Protein AF-A0A519KKT9-F1 (afdb_monomer)

Mean predicted aligned error: 4.24 Å

Structure (mmCIF, N/CA/C/O backbone):
data_AF-A0A519KKT9-F1
#
_entry.id   AF-A0A519KKT9-F1
#
loop_
_atom_site.group_PDB
_atom_site.id
_atom_site.type_symbol
_atom_site.label_atom_id
_atom_site.label_alt_id
_atom_site.label_comp_id
_atom_site.label_asym_id
_atom_site.label_entity_id
_atom_site.label_seq_id
_atom_site.pdbx_PDB_ins_code
_atom_site.Cartn_x
_atom_site.Cartn_y
_atom_site.Cartn_z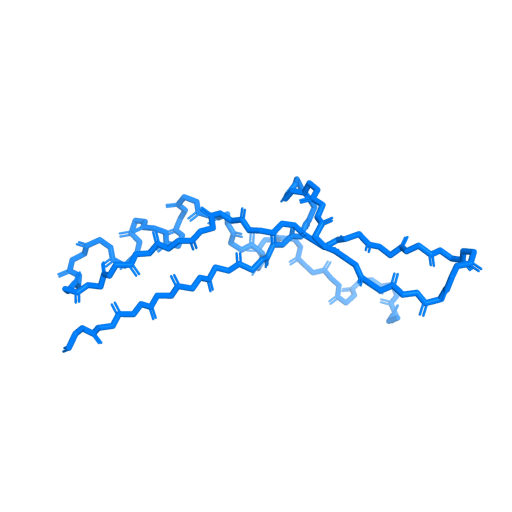
_atom_site.occupancy
_atom_site.B_iso_or_equiv
_atom_site.auth_seq_id
_atom_site.auth_comp_id
_atom_site.auth_asym_id
_atom_site.auth_atom_id
_atom_site.pdbx_PDB_model_num
ATOM 1 N N . VAL A 1 1 ? 2.860 12.461 -15.298 1.00 63.53 1 VAL A N 1
ATOM 2 C CA . VAL A 1 1 ? 2.769 13.638 -14.398 1.00 63.53 1 VAL A CA 1
ATOM 3 C C . VAL A 1 1 ? 4.097 14.386 -14.496 1.00 63.53 1 VAL A C 1
ATOM 5 O O . VAL A 1 1 ? 5.097 13.693 -14.679 1.00 63.53 1 VAL A O 1
ATOM 8 N N . PRO A 1 2 ? 4.138 15.730 -14.514 1.00 70.88 2 PRO A N 1
ATOM 9 C CA . PRO A 1 2 ? 5.392 16.476 -14.648 1.00 70.88 2 PRO A CA 1
ATOM 10 C C . PRO A 1 2 ? 6.447 16.054 -13.614 1.00 70.88 2 PRO A C 1
ATOM 12 O O . PRO A 1 2 ? 6.113 15.619 -12.514 1.00 70.88 2 PRO A O 1
ATOM 15 N N . ALA A 1 3 ? 7.730 16.167 -13.957 1.00 69.62 3 ALA A N 1
ATOM 16 C CA . ALA A 1 3 ? 8.799 15.896 -12.999 1.00 69.62 3 ALA A CA 1
ATOM 17 C C . ALA A 1 3 ? 8.648 16.812 -11.767 1.00 69.62 3 ALA A C 1
ATOM 19 O O . ALA A 1 3 ? 8.421 18.011 -11.916 1.00 69.62 3 ALA A O 1
ATOM 20 N N . GLY A 1 4 ? 8.750 16.242 -10.563 1.00 76.75 4 GLY A N 1
ATOM 21 C CA . GLY A 1 4 ? 8.608 16.974 -9.298 1.00 76.75 4 GLY A CA 1
ATOM 22 C C . GLY A 1 4 ? 7.195 17.029 -8.706 1.00 76.75 4 GLY A C 1
ATOM 23 O O . GLY A 1 4 ? 7.024 17.602 -7.639 1.00 76.75 4 GLY A O 1
ATOM 24 N N . THR A 1 5 ? 6.182 16.417 -9.332 1.00 79.56 5 THR A N 1
ATOM 25 C CA . THR A 1 5 ? 4.822 16.367 -8.751 1.00 79.56 5 THR A CA 1
ATOM 26 C C . THR A 1 5 ? 4.603 15.232 -7.750 1.00 79.56 5 THR A C 1
ATOM 28 O O . THR A 1 5 ? 3.510 15.118 -7.208 1.00 79.56 5 THR A O 1
ATOM 31 N N . HIS A 1 6 ? 5.598 14.369 -7.535 1.00 78.50 6 HIS A N 1
ATOM 32 C CA . HIS A 1 6 ? 5.541 13.304 -6.534 1.00 78.50 6 HIS A CA 1
ATOM 33 C C . HIS A 1 6 ? 6.490 13.656 -5.390 1.00 78.50 6 HIS A C 1
ATOM 35 O O . HIS A 1 6 ? 7.709 13.602 -5.555 1.00 78.50 6 HIS A O 1
ATOM 41 N N . ASP A 1 7 ? 5.918 14.029 -4.249 1.00 83.75 7 ASP A N 1
ATOM 42 C CA . ASP A 1 7 ? 6.637 14.189 -2.989 1.00 83.75 7 ASP A CA 1
ATOM 43 C C . ASP A 1 7 ? 6.468 12.911 -2.164 1.00 83.75 7 ASP A C 1
ATOM 45 O O . ASP A 1 7 ? 5.395 12.640 -1.625 1.00 83.75 7 ASP A O 1
ATOM 49 N N . TRP A 1 8 ? 7.533 12.112 -2.077 1.00 79.00 8 TRP A N 1
ATOM 50 C CA . TRP A 1 8 ? 7.525 10.852 -1.329 1.00 79.00 8 TRP A CA 1
ATOM 51 C C . TRP A 1 8 ? 7.274 11.044 0.169 1.00 79.00 8 TRP A C 1
ATOM 53 O O . TRP A 1 8 ? 6.800 10.116 0.814 1.00 79.00 8 TRP A O 1
ATOM 63 N N . ASN A 1 9 ? 7.521 12.234 0.727 1.00 83.62 9 ASN A N 1
ATOM 64 C CA . ASN A 1 9 ? 7.234 12.502 2.140 1.00 83.62 9 ASN A CA 1
ATOM 65 C C . ASN A 1 9 ? 5.729 12.573 2.432 1.00 83.62 9 ASN A C 1
ATOM 67 O O . ASN A 1 9 ? 5.326 12.505 3.589 1.00 83.62 9 ASN A O 1
ATOM 71 N N . GLN A 1 10 ? 4.897 12.716 1.398 1.00 83.44 10 GLN A N 1
ATOM 72 C CA . GLN A 1 10 ? 3.439 12.697 1.519 1.00 83.44 10 GLN A CA 1
ATOM 73 C C . GLN A 1 10 ? 2.868 11.280 1.369 1.00 83.44 10 GLN A C 1
ATOM 75 O O . GLN A 1 10 ? 1.660 11.085 1.500 1.00 83.44 10 GLN A O 1
ATOM 80 N N . PHE A 1 11 ? 3.720 10.285 1.102 1.00 88.94 11 PHE A N 1
ATOM 81 C CA . PHE A 1 11 ? 3.324 8.891 0.998 1.00 88.94 11 PHE A CA 1
ATOM 82 C C . PHE A 1 11 ? 3.513 8.197 2.348 1.00 88.94 11 PHE A C 1
ATOM 84 O O . PHE A 1 11 ? 4.614 7.772 2.696 1.00 88.94 11 PHE A O 1
ATOM 91 N N . LEU A 1 12 ? 2.428 8.109 3.121 1.00 93.38 12 LEU A N 1
ATOM 92 C CA . LEU A 1 12 ? 2.429 7.393 4.397 1.00 93.38 12 LEU A CA 1
ATOM 93 C C . LEU A 1 12 ? 2.845 5.934 4.189 1.00 93.38 12 LEU A C 1
ATOM 95 O O . LEU A 1 12 ? 2.568 5.333 3.151 1.00 93.38 12 LEU A O 1
ATOM 99 N N . LYS A 1 13 ? 3.490 5.338 5.184 1.00 94.25 13 LYS A N 1
ATOM 100 C CA . LYS A 1 13 ? 3.739 3.897 5.240 1.00 94.25 13 LYS A CA 1
ATOM 101 C C . LYS A 1 13 ? 2.506 3.178 5.794 1.00 94.25 13 LYS A C 1
ATOM 103 O O . LYS A 1 13 ? 1.807 3.740 6.641 1.00 94.25 13 LYS A O 1
ATOM 108 N N . PRO A 1 14 ? 2.269 1.908 5.419 1.00 96.44 14 PRO A N 1
ATOM 109 C CA . PRO A 1 14 ? 1.152 1.132 5.957 1.00 96.44 14 PRO A CA 1
ATOM 110 C C . PRO A 1 14 ? 1.105 1.107 7.492 1.00 96.44 14 PRO A C 1
ATOM 112 O O . PRO A 1 14 ? 0.036 1.256 8.079 1.00 96.44 14 PRO A O 1
ATOM 115 N N . ASP A 1 15 ? 2.257 0.982 8.156 1.00 96.44 15 ASP A N 1
ATOM 116 C CA . ASP A 1 15 ? 2.325 0.951 9.623 1.00 96.44 15 ASP A CA 1
ATOM 117 C C . ASP A 1 15 ? 1.986 2.298 10.273 1.00 96.44 15 ASP A C 1
ATOM 119 O O . ASP A 1 15 ? 1.406 2.323 11.358 1.00 96.44 15 ASP A O 1
ATOM 123 N N . GLU A 1 16 ? 2.272 3.417 9.601 1.00 97.06 16 GLU A N 1
ATOM 124 C CA . GLU A 1 16 ? 1.862 4.746 10.069 1.00 97.06 16 GLU A CA 1
ATOM 125 C C . GLU A 1 16 ? 0.339 4.872 10.014 1.00 97.06 16 GLU A C 1
ATOM 127 O O . GLU A 1 16 ? -0.283 5.296 10.986 1.00 97.06 16 GLU A O 1
ATOM 132 N N . ILE A 1 17 ? -0.282 4.400 8.928 1.00 96.75 17 ILE A N 1
ATOM 133 C CA . ILE A 1 17 ? -1.743 4.360 8.798 1.00 96.75 17 ILE A CA 1
ATOM 134 C C . ILE A 1 17 ? -2.359 3.466 9.882 1.00 96.75 17 ILE A C 1
ATOM 136 O O . ILE A 1 17 ? -3.330 3.865 10.525 1.00 96.75 17 ILE A O 1
ATOM 140 N N . ARG A 1 18 ? -1.790 2.279 10.141 1.00 97.38 18 ARG A N 1
ATOM 141 C CA . ARG A 1 18 ? -2.264 1.398 11.225 1.00 97.38 18 ARG A CA 1
ATOM 142 C C . ARG A 1 18 ? -2.184 2.079 12.582 1.00 97.38 18 ARG A C 1
ATOM 144 O O . ARG A 1 18 ? -3.142 2.006 13.342 1.00 97.38 18 ARG A O 1
ATOM 151 N N . ALA A 1 19 ? -1.068 2.740 12.879 1.00 97.88 19 ALA A N 1
ATOM 152 C CA . ALA A 1 19 ? -0.889 3.453 14.137 1.00 97.88 19 ALA A CA 1
ATOM 153 C C . ALA A 1 19 ? -1.910 4.591 14.294 1.00 97.88 19 ALA A C 1
ATOM 155 O O . ALA A 1 19 ? -2.467 4.763 15.375 1.00 97.88 19 ALA A O 1
ATOM 156 N N . MET A 1 20 ? -2.207 5.322 13.214 1.00 97.25 20 MET A N 1
ATOM 157 C CA . MET A 1 20 ? -3.230 6.374 13.208 1.00 97.25 20 MET A CA 1
ATOM 158 C C . MET A 1 20 ? -4.644 5.827 13.446 1.00 97.25 20 MET A C 1
ATOM 160 O O . MET A 1 20 ? -5.441 6.487 14.107 1.00 97.25 20 MET A O 1
ATOM 164 N N . LEU A 1 21 ? -4.961 4.635 12.928 1.00 97.00 21 LEU A N 1
ATOM 165 C CA . LEU A 1 21 ? -6.283 4.008 13.062 1.00 97.00 21 LEU A CA 1
ATOM 166 C C . LEU A 1 21 ? -6.448 3.166 14.337 1.00 97.00 21 LEU A C 1
ATOM 168 O O . LEU A 1 21 ? -7.576 2.838 14.691 1.00 9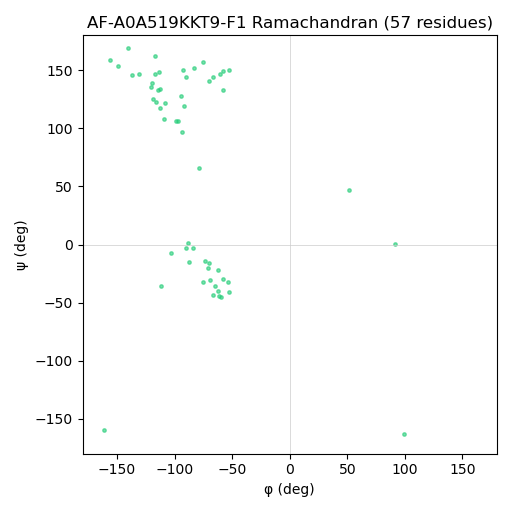7.00 21 LEU A O 1
ATOM 172 N N . ALA A 1 22 ? -5.362 2.822 15.034 1.00 97.00 22 ALA A N 1
ATOM 173 C CA . ALA A 1 22 ? -5.377 1.946 16.209 1.00 97.00 22 ALA A CA 1
ATOM 174 C C . ALA A 1 22 ? -6.351 2.349 17.343 1.00 97.00 22 ALA A C 1
ATOM 176 O O . ALA A 1 22 ? -6.856 1.446 18.012 1.00 97.00 22 ALA A O 1
ATOM 177 N N . PRO A 1 23 ? -6.637 3.644 17.601 1.00 97.75 23 PRO A N 1
ATOM 178 C CA . PRO A 1 23 ? -7.613 4.039 18.623 1.00 97.75 23 PRO A CA 1
ATOM 179 C C . PRO A 1 23 ? -9.082 3.805 18.232 1.00 97.75 23 PRO A C 1
ATOM 181 O O . PRO A 1 23 ? -9.959 3.885 19.090 1.00 97.75 23 PRO A O 1
ATOM 184 N N . GLU A 1 24 ? -9.368 3.554 16.954 1.00 97.75 24 GLU A N 1
ATOM 185 C CA . GLU A 1 24 ? -10.725 3.402 16.434 1.00 97.75 24 GLU A CA 1
ATOM 186 C C . GLU A 1 24 ? -11.176 1.933 16.441 1.00 97.75 24 GLU A C 1
ATOM 188 O O . GLU A 1 24 ? -10.358 1.034 16.240 1.00 97.75 24 GLU A O 1
ATOM 193 N N . PRO A 1 25 ? -12.484 1.644 16.590 1.00 96.88 25 PRO A N 1
ATOM 194 C CA . PRO A 1 25 ? -13.011 0.285 16.483 1.00 96.88 25 PRO A CA 1
ATOM 195 C C . PRO A 1 25 ? -13.147 -0.111 15.003 1.00 96.88 25 PRO A C 1
ATOM 197 O O . PRO A 1 25 ? -14.249 -0.249 14.472 1.00 96.88 25 PRO A O 1
ATOM 200 N N . LEU A 1 26 ? -12.009 -0.217 14.319 1.00 97.44 26 LEU A N 1
ATOM 201 C CA . LEU A 1 26 ? -11.901 -0.593 12.914 1.00 97.44 26 LEU A CA 1
ATOM 202 C C . LEU A 1 26 ? -11.071 -1.866 12.770 1.00 97.44 26 LEU A C 1
ATOM 204 O O . LEU A 1 26 ? -10.005 -2.001 13.369 1.00 97.44 26 LEU A O 1
ATOM 208 N N . THR A 1 27 ? -11.511 -2.761 11.892 1.00 97.56 27 THR A N 1
ATOM 209 C CA . THR A 1 27 ? -10.692 -3.883 11.430 1.00 97.56 27 THR A CA 1
ATOM 210 C C . THR A 1 27 ? -9.948 -3.456 10.170 1.00 97.56 27 THR A C 1
ATOM 212 O O . THR A 1 27 ? -10.575 -3.105 9.172 1.00 97.56 27 THR A O 1
ATOM 215 N N . VAL A 1 28 ? -8.611 -3.475 10.204 1.00 97.31 28 VAL A N 1
ATOM 216 C CA . VAL A 1 28 ? -7.758 -3.025 9.089 1.00 97.31 28 VAL A CA 1
ATOM 217 C C . VAL A 1 28 ? -7.071 -4.210 8.405 1.00 97.31 28 VAL A C 1
ATOM 219 O O . VAL A 1 28 ? -6.284 -4.925 9.027 1.00 97.31 28 VAL A O 1
ATOM 222 N N . THR A 1 29 ? -7.303 -4.377 7.102 1.00 97.00 29 THR A N 1
ATOM 223 C CA . THR A 1 29 ? -6.696 -5.411 6.242 1.00 97.00 29 THR A CA 1
ATOM 224 C C . THR A 1 29 ? -5.827 -4.799 5.132 1.00 97.00 29 THR A C 1
ATOM 226 O O . THR A 1 29 ? -5.918 -3.602 4.845 1.00 97.00 29 THR A O 1
ATOM 229 N N . GLY A 1 30 ? -4.950 -5.611 4.532 1.00 95.31 30 GLY A N 1
ATOM 230 C CA . GLY A 1 30 ? -3.867 -5.173 3.636 1.00 95.31 30 GLY A CA 1
ATOM 231 C C . GLY A 1 30 ? -2.517 -5.097 4.368 1.00 95.31 30 GLY A C 1
ATOM 232 O O . GLY A 1 30 ? -2.418 -5.661 5.462 1.00 95.31 30 GLY A O 1
ATOM 233 N N . PRO A 1 31 ? -1.495 -4.399 3.834 1.00 97.19 31 PRO A N 1
ATOM 234 C CA . PRO A 1 31 ? -1.498 -3.717 2.541 1.00 97.19 31 PRO A CA 1
ATOM 235 C C . PRO A 1 31 ? -1.586 -4.706 1.372 1.00 97.19 31 PRO A C 1
ATOM 237 O O . PRO A 1 31 ? -1.011 -5.787 1.426 1.00 97.19 31 PRO A O 1
ATOM 240 N N . PHE A 1 32 ? -2.295 -4.315 0.318 1.00 97.81 32 PHE A N 1
ATOM 241 C CA . PHE A 1 32 ? -2.367 -5.051 -0.943 1.00 97.81 32 PHE A CA 1
ATOM 242 C C . PHE A 1 32 ? -1.687 -4.227 -2.025 1.00 97.81 32 PHE A C 1
ATOM 244 O O . PHE A 1 32 ? -2.132 -3.114 -2.309 1.00 97.81 32 PHE A O 1
ATOM 251 N N . GLY A 1 33 ? -0.607 -4.737 -2.606 1.00 97.50 33 GLY A N 1
ATOM 252 C CA . GLY A 1 33 ? 0.074 -4.056 -3.696 1.00 97.50 33 GLY A CA 1
ATOM 253 C C . GLY A 1 33 ? -0.677 -4.167 -5.013 1.00 97.50 33 GLY A C 1
ATOM 254 O O . GLY A 1 33 ? -1.456 -5.099 -5.218 1.00 97.50 33 GLY A O 1
ATOM 255 N N . LEU A 1 34 ? -0.422 -3.239 -5.933 1.00 97.31 34 LEU A N 1
ATOM 256 C CA . LEU A 1 34 ? 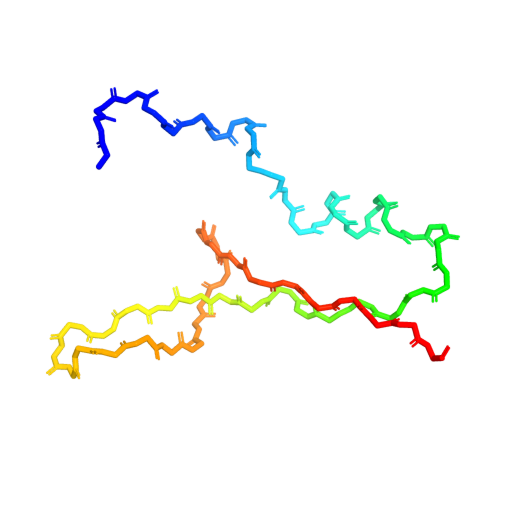-0.877 -3.340 -7.314 1.00 97.31 34 LEU A CA 1
ATOM 257 C C . LEU A 1 34 ? 0.294 -3.481 -8.276 1.00 97.31 34 LEU A C 1
ATOM 259 O O . LEU A 1 34 ? 1.241 -2.690 -8.266 1.00 97.31 34 LEU A O 1
ATOM 263 N N . ALA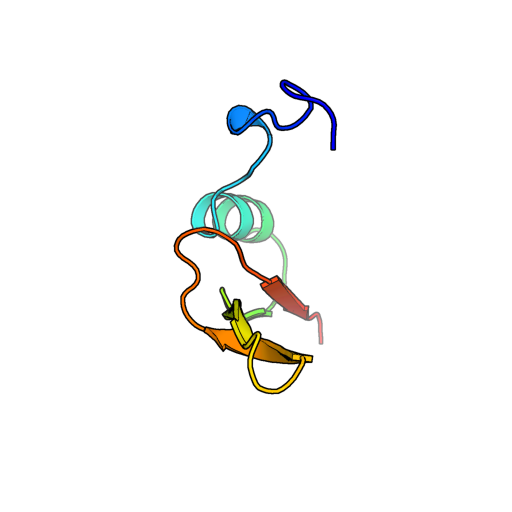 A 1 35 ? 0.157 -4.443 -9.184 1.00 97.00 35 ALA A N 1
ATOM 264 C CA . ALA A 1 35 ? 1.057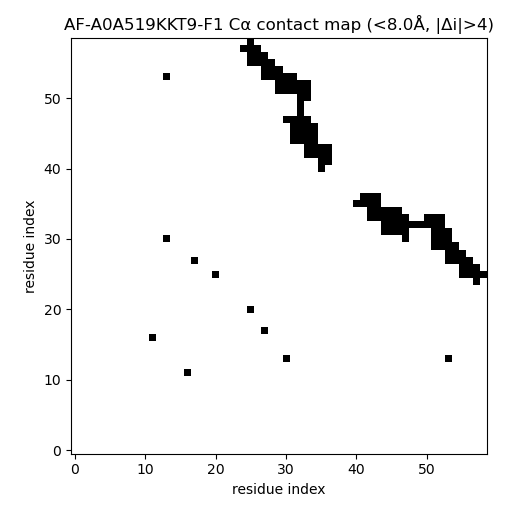 -4.648 -10.302 1.00 97.00 35 ALA A CA 1
ATOM 265 C C . ALA A 1 35 ? 0.293 -4.528 -11.625 1.00 97.00 35 ALA A C 1
ATOM 267 O O . ALA A 1 35 ? -0.802 -5.072 -11.790 1.00 97.00 35 ALA A O 1
ATOM 268 N N . PHE A 1 36 ? 0.884 -3.817 -12.583 1.00 96.44 36 PHE A N 1
ATOM 269 C CA . PHE A 1 36 ? 0.368 -3.732 -13.944 1.00 96.44 36 PHE A CA 1
ATOM 270 C C . PHE A 1 36 ? 1.044 -4.778 -14.829 1.00 96.44 36 PHE A C 1
ATOM 272 O O . PHE A 1 36 ? 2.272 -4.833 -14.908 1.00 96.44 36 PHE A O 1
ATOM 279 N N . ASN A 1 37 ? 0.244 -5.582 -15.527 1.00 97.25 37 ASN A N 1
ATOM 280 C CA . ASN A 1 37 ? 0.718 -6.511 -16.541 1.00 97.25 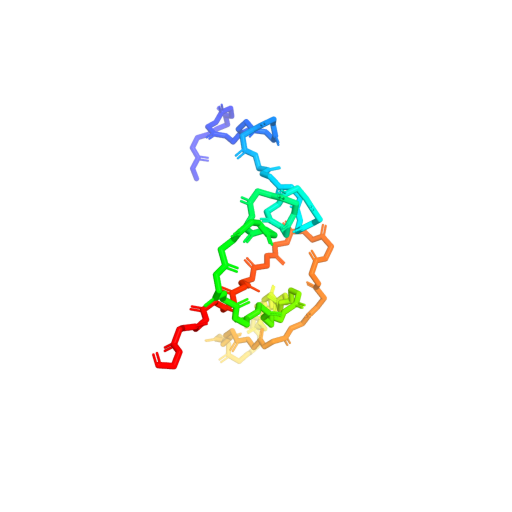37 ASN A CA 1
ATOM 281 C C . ASN A 1 37 ? 0.534 -5.896 -17.944 1.00 97.25 37 ASN A C 1
ATOM 283 O O . ASN A 1 37 ? -0.596 -5.877 -18.448 1.00 97.25 37 ASN A O 1
ATOM 287 N N . PRO A 1 38 ? 1.622 -5.455 -18.608 1.00 97.31 38 PRO A N 1
ATOM 288 C CA . PRO A 1 38 ? 1.549 -4.786 -19.907 1.00 97.31 38 PRO A CA 1
ATOM 289 C C . PRO A 1 38 ? 1.172 -5.721 -21.060 1.00 97.31 38 PRO A C 1
ATOM 291 O O . PRO A 1 38 ? 0.719 -5.248 -22.095 1.00 97.31 38 PRO A O 1
ATO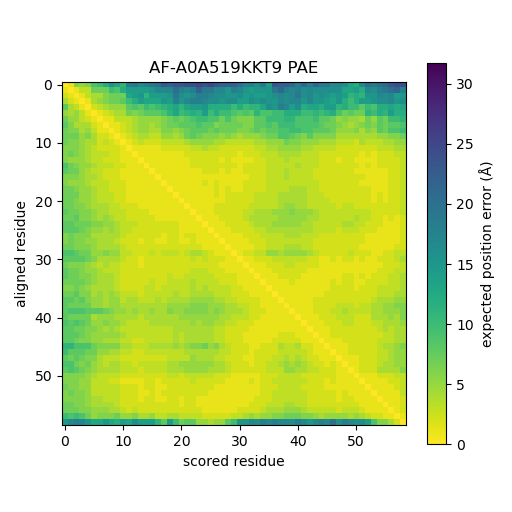M 294 N N . LEU A 1 39 ? 1.346 -7.040 -20.910 1.00 98.19 39 LEU A N 1
ATOM 295 C CA . LEU A 1 39 ? 0.991 -8.003 -21.958 1.00 98.19 39 LEU A CA 1
ATOM 296 C C . LEU A 1 39 ? -0.518 -8.215 -22.040 1.00 98.19 39 LEU A C 1
ATOM 298 O O . LEU A 1 39 ? -1.055 -8.483 -23.110 1.00 98.19 39 LEU A O 1
ATOM 302 N N . THR A 1 40 ? -1.192 -8.122 -20.898 1.00 97.69 40 THR A N 1
ATOM 303 C CA . THR A 1 40 ? -2.642 -8.308 -20.804 1.00 97.69 40 THR A CA 1
ATOM 304 C C . THR A 1 40 ? -3.405 -6.999 -20.672 1.00 97.69 40 THR A C 1
ATOM 306 O O . THR A 1 40 ? -4.628 -7.042 -20.675 1.00 97.69 40 THR A O 1
ATOM 309 N N . ASP A 1 41 ? -2.699 -5.876 -20.514 1.00 97.38 41 ASP A N 1
ATOM 310 C CA . ASP A 1 41 ? -3.252 -4.551 -20.211 1.00 97.38 41 ASP A CA 1
ATOM 311 C C . ASP A 1 41 ? -4.194 -4.567 -18.994 1.00 97.38 41 ASP A C 1
ATOM 313 O O . ASP A 1 41 ? -5.331 -4.095 -19.019 1.00 97.38 41 ASP A O 1
ATOM 317 N N . ARG A 1 42 ? -3.748 -5.215 -17.910 1.00 98.06 42 ARG A N 1
ATOM 318 C CA . ARG A 1 42 ? -4.560 -5.415 -16.702 1.00 98.06 42 ARG A CA 1
ATOM 319 C C . ARG A 1 42 ? -3.759 -5.161 -15.444 1.00 98.06 42 ARG A C 1
ATOM 321 O O . ARG A 1 42 ? -2.577 -5.482 -15.365 1.00 98.06 42 ARG A O 1
ATOM 328 N N . TRP A 1 43 ? -4.454 -4.637 -14.445 1.00 97.19 43 TRP A N 1
ATOM 329 C CA . TRP A 1 43 ? -3.971 -4.549 -13.076 1.00 97.19 43 TRP A CA 1
ATOM 330 C C . TRP A 1 43 ? -4.369 -5.799 -12.295 1.00 97.19 43 TRP A C 1
ATOM 332 O O . TRP A 1 43 ? -5.460 -6.340 -12.490 1.00 97.19 43 TRP A O 1
ATOM 342 N N . SER A 1 44 ? -3.491 -6.235 -11.402 1.00 96.81 44 SER A N 1
ATOM 343 C CA . SER A 1 44 ? -3.748 -7.296 -10.434 1.00 96.81 44 SER A CA 1
ATOM 344 C C . SER A 1 44 ? -3.111 -6.955 -9.093 1.00 96.81 44 SER A C 1
ATOM 346 O O . SER A 1 44 ? -2.296 -6.035 -8.995 1.00 96.81 44 SER A O 1
ATOM 348 N N . GLU A 1 45 ? -3.463 -7.724 -8.069 1.00 97.00 45 GLU A N 1
ATOM 349 C CA . GLU A 1 45 ? -2.734 -7.700 -6.805 1.00 97.00 45 GLU A CA 1
ATOM 350 C C . GLU A 1 45 ? -1.266 -8.116 -7.019 1.00 97.00 45 GLU A C 1
ATOM 352 O O . GLU A 1 45 ? -0.958 -8.921 -7.907 1.00 97.00 45 GLU A O 1
ATOM 357 N N . GLY A 1 46 ? -0.366 -7.532 -6.233 1.00 94.81 46 GLY A N 1
ATOM 358 C CA . GLY A 1 46 ? 1.073 -7.766 -6.259 1.00 94.81 46 GLY A CA 1
ATOM 359 C C . GLY A 1 46 ? 1.746 -7.299 -4.965 1.00 94.81 46 GLY A C 1
ATOM 360 O O . GLY A 1 46 ? 1.090 -7.142 -3.936 1.00 94.81 46 GLY A O 1
ATOM 361 N N . ASP A 1 47 ? 3.058 -7.069 -5.024 1.00 95.19 47 ASP A N 1
ATOM 362 C CA . ASP A 1 47 ? 3.848 -6.597 -3.881 1.00 95.19 47 ASP A CA 1
ATOM 363 C C . ASP A 1 47 ? 3.517 -5.140 -3.506 1.00 95.19 47 ASP A C 1
ATOM 365 O O . ASP A 1 47 ? 3.309 -4.290 -4.378 1.00 95.19 47 ASP A O 1
ATOM 369 N N . SER A 1 48 ? 3.467 -4.860 -2.204 1.00 95.88 48 SER A N 1
ATOM 370 C CA . SER A 1 48 ? 3.138 -3.564 -1.612 1.00 95.88 48 SER A CA 1
ATOM 371 C C . SER A 1 48 ? 4.322 -2.607 -1.410 1.00 95.88 48 SER A C 1
ATOM 373 O O . SER A 1 48 ? 4.120 -1.508 -0.894 1.00 95.88 48 SER A O 1
ATOM 375 N N . ASP A 1 49 ? 5.541 -2.985 -1.802 1.00 91.19 49 ASP A N 1
ATOM 376 C CA . ASP A 1 49 ? 6.766 -2.202 -1.554 1.00 91.19 49 ASP A CA 1
ATOM 377 C C . ASP A 1 49 ? 6.756 -0.771 -2.130 1.00 91.19 49 ASP A C 1
ATOM 379 O O . ASP A 1 49 ? 7.408 0.125 -1.592 1.00 91.19 49 ASP A O 1
ATOM 383 N N . ILE A 1 50 ? 6.031 -0.541 -3.231 1.00 89.62 50 ILE A N 1
ATOM 384 C CA . ILE A 1 50 ? 5.996 0.758 -3.937 1.00 89.62 50 ILE A CA 1
ATOM 385 C C . ILE A 1 50 ? 4.632 1.443 -3.810 1.00 89.62 50 ILE A C 1
ATOM 387 O O . ILE A 1 50 ? 4.546 2.669 -3.762 1.00 89.62 50 ILE A O 1
ATOM 391 N N . ASN A 1 51 ? 3.553 0.665 -3.812 1.00 93.94 51 ASN A N 1
ATOM 392 C CA . ASN A 1 51 ? 2.184 1.161 -3.765 1.00 93.94 51 ASN A CA 1
ATOM 393 C C . ASN A 1 51 ? 1.303 0.151 -3.035 1.00 93.94 51 ASN A C 1
ATOM 395 O O . ASN A 1 51 ? 1.604 -1.038 -3.047 1.00 93.94 51 ASN A O 1
ATOM 399 N N . TYR A 1 52 ? 0.214 0.608 -2.423 1.00 96.62 52 TYR A N 1
ATOM 400 C CA . TYR A 1 52 ? -0.674 -0.292 -1.707 1.00 96.62 52 TYR A CA 1
ATOM 401 C C . TYR A 1 52 ? -2.096 0.257 -1.572 1.00 96.62 52 TYR A C 1
ATOM 403 O O . TYR A 1 52 ? -2.333 1.464 -1.617 1.00 96.62 52 TYR A O 1
ATOM 411 N N . MET A 1 53 ? -3.037 -0.653 -1.338 1.00 97.25 53 MET A N 1
ATOM 412 C CA . MET A 1 53 ? -4.364 -0.374 -0.799 1.00 97.25 53 MET A CA 1
ATOM 413 C C . MET A 1 53 ? -4.509 -0.989 0.589 1.00 97.25 53 MET A C 1
ATOM 415 O O . MET A 1 53 ? -3.946 -2.043 0.883 1.00 97.25 53 MET A O 1
ATOM 419 N N . MET A 1 54 ? -5.305 -0.348 1.437 1.00 97.38 54 MET A N 1
ATOM 420 C CA . MET A 1 54 ? -5.719 -0.878 2.734 1.00 97.38 54 MET A CA 1
ATOM 421 C C . MET A 1 54 ? -7.229 -0.731 2.863 1.00 97.38 54 MET A C 1
ATOM 423 O O . MET A 1 54 ? -7.804 0.234 2.359 1.00 97.38 54 MET A O 1
ATOM 427 N N . VAL A 1 55 ? -7.867 -1.675 3.546 1.00 97.62 55 VAL A N 1
ATOM 428 C CA . VAL A 1 55 ? -9.312 -1.647 3.789 1.00 97.62 55 VAL A CA 1
ATOM 429 C C . VAL A 1 55 ? -9.543 -1.590 5.289 1.00 97.62 55 VAL A C 1
ATOM 431 O O . VAL A 1 55 ? -9.053 -2.450 6.018 1.00 97.62 55 VAL A O 1
ATOM 434 N N . ALA A 1 56 ? -10.292 -0.586 5.740 1.00 97.69 56 ALA A N 1
ATOM 435 C CA . ALA A 1 56 ? -10.724 -0.453 7.123 1.00 97.69 56 ALA A CA 1
ATOM 436 C C . ALA A 1 56 ? -12.251 -0.553 7.187 1.00 97.69 56 ALA A C 1
ATOM 438 O O . ALA A 1 56 ? -12.948 0.222 6.532 1.00 97.69 56 ALA A O 1
ATOM 439 N N . THR A 1 57 ? -12.768 -1.501 7.964 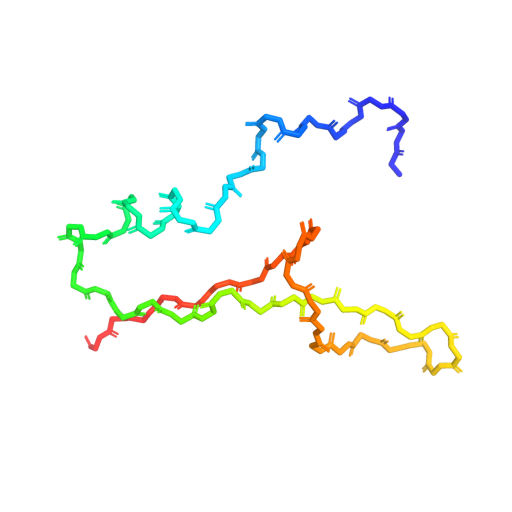1.00 97.81 57 THR A N 1
ATOM 440 C CA . THR A 1 57 ? -14.211 -1.707 8.147 1.00 97.81 57 THR A CA 1
ATOM 441 C C . THR A 1 57 ? -14.612 -1.470 9.594 1.00 97.81 57 THR A C 1
ATOM 443 O O . THR A 1 57 ? -13.847 -1.753 10.516 1.00 97.81 57 THR A O 1
ATOM 446 N N . ARG A 1 58 ? -15.826 -0.951 9.780 1.00 95.38 58 ARG A N 1
ATOM 447 C CA . ARG A 1 58 ? -16.531 -0.890 11.061 1.00 95.38 58 ARG A CA 1
ATOM 448 C C . ARG A 1 58 ? -17.738 -1.812 10.952 1.00 95.38 58 ARG A C 1
ATOM 450 O O . ARG A 1 58 ? -18.413 -1.751 9.924 1.00 95.38 58 ARG A O 1
ATOM 457 N N . ASP A 1 59 ? -17.957 -2.641 11.963 1.00 78.75 59 ASP A N 1
ATOM 458 C CA . ASP A 1 59 ? -19.160 -3.474 12.056 1.00 78.75 59 ASP A CA 1
ATOM 459 C C . ASP A 1 59 ? -20.422 -2.624 12.287 1.00 78.75 59 ASP A C 1
ATOM 461 O O . ASP A 1 59 ? -20.319 -1.574 12.972 1.00 78.75 59 ASP A O 1
#

Secondary structure (DSSP, 8-state):
--TT---GGGS--HHHHHHHHTTSS-EEEEEEEEEEETTTTEEEEE--SS--EEEEE--

Radius of gyration: 14.43 Å; Cα contacts (8 Å, |Δi|>4): 65; chains: 1; bounding box: 28×25×41 Å

Foldseek 3Di:
DDPPPDDCVPVDDPVNVCVVCVVDQKDKDDFWDWDADPVVRDIDTDDPPPHGDMDIDDD

Solvent-accessible surface area (backbone atoms only — not comparable to full-atom values): 3909 Å² total; per-residue (Å²): 129,69,91,84,76,74,60,68,91,77,57,78,52,74,68,57,54,48,62,72,48,62,88,50,87,53,54,77,4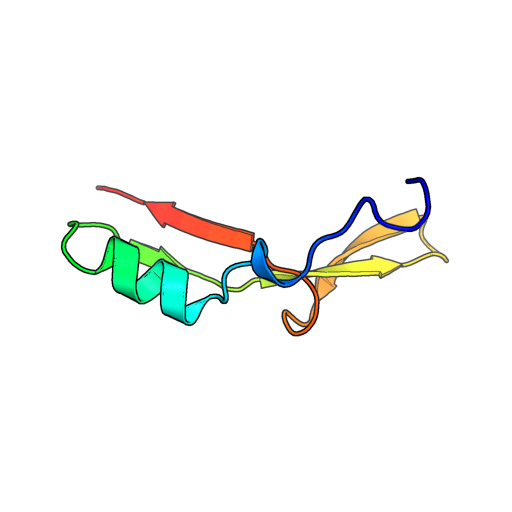6,69,73,41,7,65,37,76,40,81,92,75,73,40,76,44,81,45,68,46,91,88,42,65,45,70,50,75,46,67,134

pLDDT: mean 92.79, std 8.2, range [63.53, 98.19]

Nearest PDB structures (foldseek):
  4kdr-assembly1_A  TM=6.833E-01  e=1.755E-02  Escherichia coli K-12
  5dpm-assembly1_A  TM=6.872E-01  e=3.660E-02  Escherichia coli HS
  4kdc-assembly1_A  TM=6.411E-01  e=7.141E-02  Escherichia coli K-12

Sequence (59 aa):
VPAGTHDWNQFLKPDEIRAMLAPEPLTVTGPFGLAFNPLTDRWSEGDSDINYMMVATRD